Protein AF-A0A7R8WUV4-F1 (afdb_monomer_lite)

pLDDT: mean 96.31, std 1.66, range [90.38, 98.38]

Radius of gyration: 16.43 Å; chains: 1; bounding box: 36×30×41 Å

InterPro domains:
  IPR000198 Rho GTPase-activating protein domain [PF00620] (2-114)
  IPR000198 Rho GTPase-activating protein domain [PS50238] (1-114)
  IPR000198 Rho GTPase-activating protein domain [SM00324] (1-114)
  IPR008936 Rho GTPase activation protein [G3DSA:1.10.555.10] (1-114)
  IPR008936 Rho GTPase activation protein [SSF48350] (1-114)
  IPR051854 Rho-type GTPase-activating protein [PTHR46075] (1-113)

Foldseek 3Di:
DLLVVCVVPVPPPPCQLHDADDPVLLVVLLVQCVVPPPNRDPVVPPDNSSSSVNVVVVQVPPPAHLQGPVLVVQLVVLVPDPDPVSSVVSVVVSLVPDDPVSSVVVVVVVVSVD

Sequence (114 aa):
MCVAEIECRGLHVEGIYRVSPSSDDLEALRIQVDQHGEATSLSSCSDIHVVAGLLKLFLRLLPIPLIPFDQYDRLIAAMKCTSPLQRIGEVRTILARFPPAHFQTTKFLMAHLY

Structure (mmCIF, N/CA/C/O backbone):
data_AF-A0A7R8WUV4-F1
#
_entry.id   AF-A0A7R8WUV4-F1
#
loop_
_atom_site.group_PDB
_atom_site.id
_atom_site.type_symbol
_atom_site.label_atom_id
_atom_site.label_alt_id
_atom_site.label_comp_id
_atom_site.label_asym_id
_atom_site.label_entity_id
_atom_site.label_seq_id
_atom_site.pdbx_PDB_ins_code
_atom_site.Cartn_x
_atom_site.Cartn_y
_atom_site.Cartn_z
_atom_site.occupancy
_atom_site.B_iso_or_equiv
_atom_site.auth_seq_id
_atom_site.auth_comp_id
_atom_site.auth_asym_id
_atom_site.auth_atom_id
_atom_site.pdbx_PDB_model_num
ATOM 1 N N . MET A 1 1 ? -0.394 5.183 -10.760 1.00 91.50 1 MET A N 1
ATOM 2 C CA . MET A 1 1 ? 0.195 4.211 -11.705 1.00 91.50 1 MET A CA 1
ATOM 3 C C . MET A 1 1 ? -0.114 2.770 -11.314 1.00 91.50 1 MET A C 1
ATOM 5 O O . MET A 1 1 ? -0.939 2.179 -11.988 1.00 91.50 1 MET A O 1
ATOM 9 N N . CYS A 1 2 ? 0.448 2.216 -10.227 1.00 97.00 2 CYS A N 1
ATOM 10 C CA . CYS A 1 2 ? 0.276 0.788 -9.901 1.00 97.00 2 CYS A CA 1
ATOM 11 C C . CYS A 1 2 ? -1.186 0.357 -9.731 1.00 97.00 2 CYS A C 1
ATOM 13 O O . CYS A 1 2 ? -1.588 -0.637 -10.315 1.00 97.00 2 CYS A O 1
ATOM 15 N N . VAL A 1 3 ? -1.985 1.118 -8.972 1.00 97.56 3 VAL A N 1
ATOM 16 C CA . VAL A 1 3 ? -3.414 0.813 -8.772 1.00 97.56 3 VAL A CA 1
ATOM 17 C C . VAL A 1 3 ? -4.168 0.761 -10.101 1.00 97.56 3 VAL A C 1
ATOM 19 O O . VAL A 1 3 ? -4.843 -0.223 -10.359 1.00 97.56 3 VAL A O 1
ATOM 22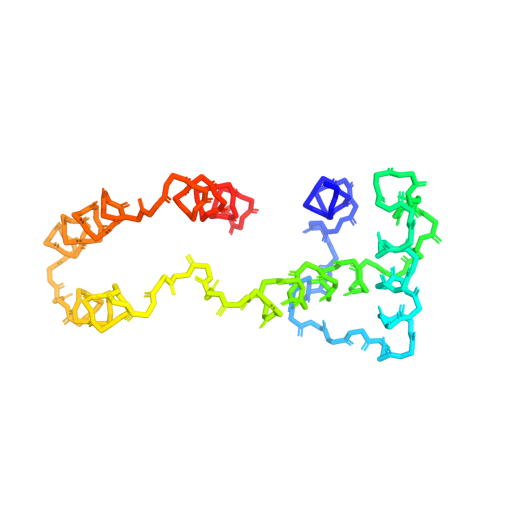 N N . ALA A 1 4 ? -3.979 1.752 -10.976 1.00 96.62 4 ALA A N 1
ATOM 23 C CA . ALA A 1 4 ? -4.634 1.779 -12.285 1.00 96.62 4 ALA A CA 1
ATOM 24 C C . ALA A 1 4 ? -4.253 0.567 -13.157 1.00 96.62 4 ALA A C 1
ATOM 26 O O . ALA A 1 4 ? -5.109 -0.019 -13.811 1.00 96.62 4 ALA A O 1
ATOM 27 N N . GLU A 1 5 ? -2.984 0.152 -13.133 1.00 97.56 5 GLU A N 1
ATOM 28 C CA . GLU A 1 5 ? -2.522 -1.039 -13.857 1.00 97.56 5 GLU A CA 1
ATOM 29 C C . GLU A 1 5 ? -3.145 -2.330 -13.291 1.00 97.56 5 GLU A C 1
ATOM 31 O O . GLU A 1 5 ? -3.577 -3.210 -14.036 1.00 97.56 5 GLU A O 1
ATOM 36 N N . ILE A 1 6 ? -3.243 -2.431 -11.963 1.00 97.94 6 ILE A N 1
ATOM 37 C CA . ILE A 1 6 ? -3.867 -3.571 -11.278 1.00 97.94 6 ILE A CA 1
ATOM 38 C C . ILE A 1 6 ? -5.377 -3.607 -11.532 1.00 97.94 6 ILE A C 1
ATOM 40 O O . ILE A 1 6 ? -5.924 -4.684 -11.745 1.00 97.94 6 ILE A O 1
ATOM 44 N N . GLU A 1 7 ? -6.051 -2.462 -11.578 1.00 97.38 7 GLU A N 1
ATOM 45 C CA . GLU A 1 7 ? -7.467 -2.381 -11.957 1.00 97.38 7 GLU A CA 1
ATOM 46 C C . GLU A 1 7 ? -7.693 -2.787 -13.415 1.00 97.38 7 GLU A C 1
ATOM 48 O O . GLU A 1 7 ? -8.667 -3.470 -13.718 1.00 97.38 7 GLU A O 1
ATOM 53 N N . CYS A 1 8 ? -6.765 -2.430 -14.306 1.00 96.56 8 CYS A N 1
ATOM 54 C CA . CYS A 1 8 ? -6.858 -2.728 -15.732 1.00 96.56 8 CYS A CA 1
ATOM 55 C C . CYS A 1 8 ? -6.775 -4.234 -16.038 1.00 96.56 8 CYS A C 1
ATOM 57 O O . CYS A 1 8 ? -7.538 -4.736 -16.863 1.00 96.56 8 CYS A O 1
ATOM 59 N N . ARG A 1 9 ? -5.862 -4.974 -15.387 1.00 96.56 9 ARG A N 1
ATOM 60 C CA . ARG A 1 9 ? -5.608 -6.394 -15.729 1.00 96.56 9 ARG A CA 1
ATOM 61 C C . ARG A 1 9 ? -5.405 -7.353 -14.556 1.00 96.56 9 ARG A C 1
ATOM 63 O O . ARG A 1 9 ? -5.253 -8.550 -14.773 1.00 96.56 9 ARG A O 1
ATOM 70 N N . GLY A 1 10 ? -5.358 -6.856 -13.324 1.00 95.88 10 GLY A N 1
ATOM 71 C CA . GLY A 1 10 ? -5.017 -7.634 -12.130 1.00 95.88 10 GLY A CA 1
ATOM 72 C C . GLY A 1 10 ? -6.200 -8.139 -11.309 1.00 95.88 10 GLY A C 1
ATOM 73 O O . GLY A 1 10 ? -6.031 -9.101 -10.566 1.00 95.88 10 GLY A O 1
ATOM 74 N N . LEU A 1 11 ? -7.392 -7.544 -11.442 1.00 95.25 11 LEU A N 1
ATOM 75 C CA . LEU A 1 11 ? -8.544 -7.854 -10.573 1.00 95.25 11 LEU A CA 1
ATOM 76 C C . LEU A 1 11 ? -9.067 -9.292 -10.709 1.00 95.25 11 LEU A C 1
ATOM 78 O O . LEU A 1 11 ? -9.663 -9.822 -9.775 1.00 95.25 11 LEU A O 1
ATOM 82 N N . HIS A 1 12 ? -8.838 -9.932 -11.857 1.00 94.62 12 HIS A N 1
ATOM 83 C CA . HIS A 1 12 ? -9.244 -11.319 -12.115 1.00 94.62 12 HIS A CA 1
ATOM 84 C C . HIS A 1 12 ? -8.106 -12.331 -11.927 1.00 94.62 12 HIS A C 1
ATOM 86 O O . HIS A 1 12 ? -8.317 -13.528 -12.115 1.00 94.62 12 HIS A O 1
ATOM 92 N N . VAL A 1 13 ? -6.903 -11.872 -11.569 1.00 96.94 13 VAL A N 1
ATOM 93 C CA . VAL A 1 13 ? -5.749 -12.748 -11.359 1.00 96.94 13 VAL A CA 1
ATOM 94 C C . VAL A 1 13 ? -5.817 -13.359 -9.966 1.00 96.94 13 VAL A C 1
ATOM 96 O O . VAL A 1 13 ? -5.983 -12.666 -8.958 1.00 96.94 13 VAL A O 1
ATOM 99 N N . GLU A 1 14 ? -5.679 -14.682 -9.905 1.00 97.12 14 GLU A N 1
ATOM 100 C CA . GLU A 1 14 ? -5.753 -15.417 -8.650 1.00 97.12 14 GLU A CA 1
ATOM 101 C C . GLU A 1 14 ? -4.687 -14.932 -7.662 1.00 97.12 14 GLU A C 1
ATOM 103 O O . GLU A 1 14 ? -3.497 -14.867 -7.959 1.00 97.12 14 GLU A O 1
ATOM 108 N N . GLY A 1 15 ? -5.114 -14.607 -6.441 1.00 97.06 15 GLY A N 1
ATOM 109 C CA . GLY A 1 15 ? -4.188 -14.236 -5.380 1.00 97.06 15 GLY A CA 1
ATOM 110 C C . GLY A 1 15 ? -3.452 -12.919 -5.632 1.00 97.06 15 GLY A C 1
ATOM 111 O O . GLY A 1 15 ? -2.357 -12.739 -5.092 1.00 97.06 15 GLY A O 1
ATOM 112 N N . ILE A 1 16 ? -4.035 -11.987 -6.398 1.00 97.50 16 ILE A N 1
ATOM 113 C CA . ILE A 1 16 ? -3.565 -10.598 -6.451 1.00 97.50 16 ILE A CA 1
ATOM 114 C C . ILE A 1 16 ? -3.365 -10.062 -5.021 1.00 97.50 16 ILE A C 1
ATOM 116 O O . ILE A 1 16 ? -4.141 -10.352 -4.112 1.00 97.50 16 ILE A O 1
ATOM 120 N N . TYR A 1 17 ? -2.245 -9.376 -4.786 1.00 97.38 17 TYR A N 1
ATOM 121 C CA . TYR A 1 17 ? -1.724 -8.985 -3.465 1.00 97.38 17 TYR A CA 1
ATOM 122 C C . TYR A 1 17 ? -1.251 -10.104 -2.518 1.00 97.38 17 TYR A C 1
ATOM 124 O O . TYR A 1 17 ? -0.384 -9.819 -1.683 1.00 97.38 17 TYR A O 1
ATOM 132 N N . ARG A 1 18 ? -1.714 -11.354 -2.659 1.00 97.81 18 ARG A N 1
ATOM 133 C CA . ARG A 1 18 ? -1.306 -12.501 -1.821 1.00 97.81 18 ARG A CA 1
ATOM 134 C C . ARG A 1 18 ? -0.054 -13.212 -2.337 1.00 97.81 18 ARG A C 1
ATOM 136 O O . ARG A 1 18 ? 0.828 -13.517 -1.541 1.00 97.81 18 ARG A O 1
ATOM 143 N N . VAL A 1 19 ? 0.019 -13.485 -3.637 1.00 97.75 19 VAL A N 1
ATOM 144 C CA . VAL A 1 19 ? 1.169 -14.153 -4.265 1.00 97.75 19 VAL A CA 1
ATOM 145 C C . VAL A 1 19 ? 2.380 -13.213 -4.247 1.00 97.75 19 VAL A C 1
ATOM 147 O O . VAL A 1 19 ? 2.257 -12.007 -4.496 1.00 97.75 19 VAL A O 1
ATOM 150 N N . SER A 1 20 ? 3.542 -13.759 -3.887 1.00 95.25 20 SER A N 1
ATOM 151 C CA . SER A 1 20 ? 4.815 -13.035 -3.899 1.00 95.25 20 SER A CA 1
ATOM 152 C C . SER A 1 20 ? 5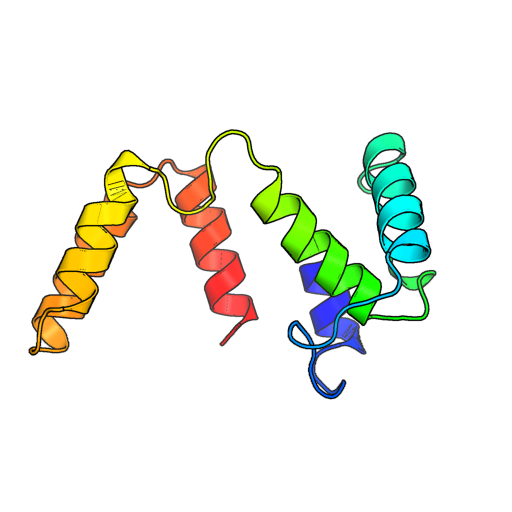.451 -13.139 -5.286 1.00 95.25 20 SER A C 1
ATOM 154 O O . SER A 1 20 ? 5.603 -14.260 -5.771 1.00 95.25 20 SER A O 1
ATOM 156 N N . PRO A 1 21 ? 5.825 -12.012 -5.915 1.00 96.38 21 PRO A N 1
ATOM 157 C CA . PRO A 1 21 ? 6.535 -12.034 -7.188 1.00 96.38 21 PRO A CA 1
ATOM 158 C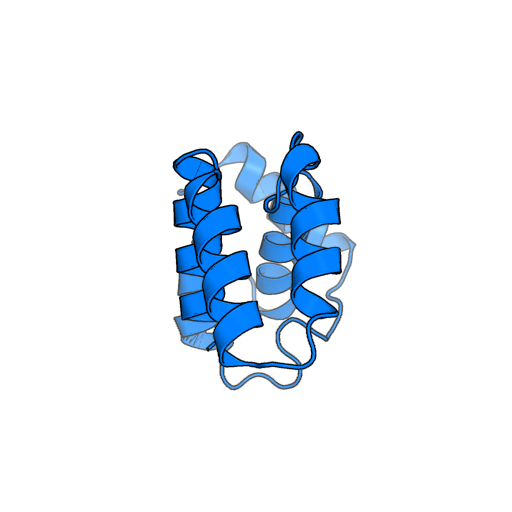 C . PRO A 1 21 ? 7.997 -12.461 -7.016 1.00 96.38 21 PRO A C 1
ATOM 160 O O . PRO A 1 21 ? 8.506 -12.556 -5.895 1.00 96.38 21 PRO A O 1
ATOM 163 N N . SER A 1 22 ? 8.684 -12.642 -8.143 1.00 97.06 22 SER A N 1
ATOM 164 C CA . SER A 1 22 ? 10.146 -12.711 -8.204 1.00 97.06 22 SER A CA 1
ATOM 165 C C . SER A 1 22 ? 10.779 -11.464 -7.571 1.00 97.06 22 SER A C 1
ATOM 167 O O . SER A 1 22 ? 10.420 -10.333 -7.910 1.00 97.06 22 SER A O 1
ATOM 169 N N . SER A 1 23 ? 11.719 -11.666 -6.643 1.00 96.62 23 SER A N 1
ATOM 170 C CA . SER A 1 23 ? 12.446 -10.568 -5.989 1.00 96.62 23 SER A CA 1
ATOM 171 C C . SER A 1 23 ? 13.287 -9.765 -6.983 1.00 96.62 23 SER A C 1
ATOM 173 O O . SER A 1 23 ? 13.367 -8.546 -6.851 1.00 96.62 23 SER A O 1
ATOM 175 N N . ASP A 1 24 ? 13.867 -10.437 -7.981 1.00 97.62 24 ASP A N 1
ATOM 176 C CA . ASP A 1 24 ? 14.721 -9.805 -8.989 1.00 97.62 24 ASP A CA 1
ATOM 177 C C . ASP A 1 24 ? 13.894 -8.906 -9.917 1.00 97.62 24 ASP A C 1
ATOM 179 O O . ASP A 1 24 ? 14.261 -7.755 -10.153 1.00 97.62 24 ASP A O 1
ATOM 183 N N . ASP A 1 25 ? 12.725 -9.383 -10.364 1.00 97.56 25 ASP A N 1
ATOM 184 C CA . ASP A 1 25 ? 11.819 -8.598 -11.216 1.00 97.56 25 ASP A CA 1
ATOM 185 C C . ASP A 1 25 ? 11.221 -7.408 -10.456 1.00 97.56 25 ASP A C 1
ATOM 187 O O . ASP A 1 25 ? 11.057 -6.318 -11.010 1.00 97.56 25 ASP A O 1
ATOM 191 N N . LEU A 1 26 ? 10.918 -7.597 -9.167 1.00 98.12 26 LEU A N 1
ATOM 192 C CA . LEU A 1 26 ? 10.430 -6.531 -8.298 1.00 98.12 26 LEU A CA 1
ATOM 193 C C . LEU A 1 26 ? 11.471 -5.427 -8.111 1.00 98.12 26 LEU A C 1
ATOM 195 O O . LEU A 1 26 ? 11.122 -4.249 -8.211 1.00 98.12 26 LEU A O 1
ATOM 199 N N . GLU A 1 27 ? 12.728 -5.785 -7.852 1.00 97.62 27 GLU A N 1
ATOM 200 C CA . GLU A 1 27 ? 13.796 -4.798 -7.695 1.00 97.62 27 GLU A CA 1
ATOM 201 C C . GLU A 1 27 ? 14.123 -4.113 -9.028 1.00 97.62 27 GLU A C 1
ATOM 203 O O . GLU A 1 27 ? 14.280 -2.893 -9.060 1.00 97.62 27 GLU A O 1
ATOM 208 N N . ALA A 1 28 ? 14.129 -4.847 -10.145 1.00 97.06 28 ALA A N 1
ATOM 209 C CA . ALA A 1 28 ? 14.320 -4.262 -11.470 1.00 97.06 28 ALA A CA 1
ATOM 210 C C . ALA A 1 28 ? 13.236 -3.220 -11.797 1.00 97.06 28 ALA A C 1
ATOM 212 O O . ALA A 1 28 ? 13.557 -2.101 -12.207 1.00 97.06 28 ALA A O 1
ATOM 213 N N . LEU A 1 29 ? 11.958 -3.546 -11.562 1.00 97.75 29 LEU A N 1
ATOM 214 C CA . LEU A 1 29 ? 10.855 -2.612 -11.796 1.00 97.75 29 LEU A CA 1
ATOM 215 C C . LEU A 1 29 ? 10.906 -1.414 -10.839 1.00 97.75 29 LEU A C 1
ATOM 217 O O . LEU A 1 29 ? 10.630 -0.286 -11.244 1.00 97.75 29 LEU A O 1
ATOM 221 N N . ARG A 1 30 ? 11.283 -1.635 -9.576 1.00 97.38 30 ARG A N 1
ATOM 222 C CA . ARG A 1 30 ? 11.470 -0.557 -8.602 1.00 97.38 30 ARG A CA 1
ATOM 223 C C . ARG A 1 30 ? 12.539 0.429 -9.066 1.00 97.38 30 ARG A C 1
ATOM 225 O O . ARG A 1 30 ? 12.266 1.623 -9.074 1.00 97.38 30 ARG A O 1
ATOM 232 N N . ILE A 1 31 ? 13.706 -0.054 -9.495 1.00 97.12 31 ILE A N 1
ATOM 233 C CA . ILE A 1 31 ? 14.787 0.800 -10.009 1.00 97.12 31 ILE A CA 1
ATOM 234 C C . ILE A 1 31 ? 14.297 1.633 -11.200 1.00 97.12 31 ILE A C 1
ATOM 236 O O . ILE A 1 31 ? 14.580 2.827 -11.265 1.00 97.12 31 ILE A O 1
ATOM 240 N N . GLN A 1 32 ? 13.526 1.037 -12.117 1.00 96.69 32 GLN A N 1
ATOM 241 C CA . GLN A 1 32 ? 12.943 1.773 -13.242 1.00 96.69 32 GLN A CA 1
ATOM 242 C C . GLN A 1 32 ? 11.997 2.886 -12.777 1.00 96.69 32 GLN A C 1
ATOM 244 O O . GLN A 1 32 ? 12.104 4.012 -13.259 1.00 96.69 32 GLN A O 1
ATOM 249 N N . VAL A 1 33 ? 11.115 2.599 -11.813 1.00 96.88 33 VAL A N 1
ATOM 250 C CA . VAL A 1 33 ? 10.192 3.600 -11.256 1.00 96.88 33 VAL A CA 1
ATOM 251 C C . VAL A 1 33 ? 10.932 4.698 -10.494 1.00 96.88 33 VAL A C 1
ATOM 253 O O . VAL A 1 33 ? 10.589 5.866 -10.654 1.00 96.88 33 VAL A O 1
ATOM 256 N N . ASP A 1 34 ? 11.973 4.3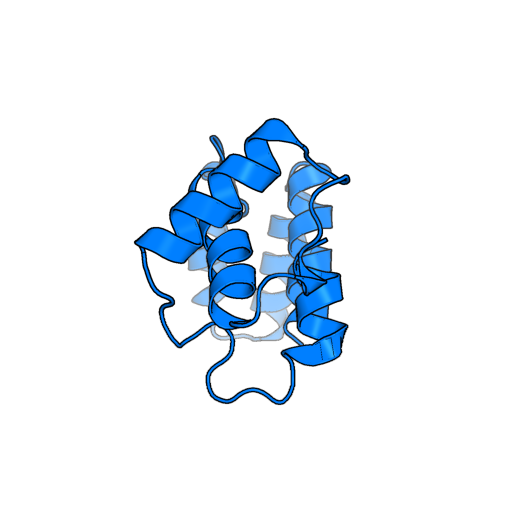64 -9.734 1.00 95.75 34 ASP A N 1
ATOM 257 C CA . ASP A 1 34 ? 12.785 5.345 -9.007 1.00 95.75 34 ASP A CA 1
ATOM 258 C C . ASP A 1 34 ? 13.559 6.273 -9.971 1.00 95.75 34 ASP A C 1
ATOM 260 O O . ASP A 1 34 ? 13.759 7.450 -9.670 1.00 95.75 34 ASP A O 1
ATOM 264 N N . GLN A 1 35 ? 13.968 5.776 -11.146 1.00 96.38 35 GLN A N 1
ATOM 265 C CA . GLN A 1 35 ? 14.704 6.552 -12.157 1.00 96.38 35 GLN A CA 1
ATOM 266 C C . GLN A 1 35 ? 13.803 7.370 -13.089 1.00 96.38 35 GLN A C 1
ATOM 268 O O . GLN A 1 35 ? 14.162 8.485 -13.472 1.00 96.38 35 GLN A O 1
ATOM 273 N N . HIS A 1 36 ? 12.663 6.814 -13.499 1.00 95.25 36 HIS A N 1
ATOM 274 C CA . HIS A 1 36 ? 11.837 7.370 -14.574 1.00 95.25 36 HIS A CA 1
ATOM 275 C C . HIS A 1 36 ? 10.451 7.832 -14.113 1.00 95.25 36 HIS A C 1
ATOM 277 O O . HIS A 1 36 ? 9.748 8.500 -14.875 1.00 95.25 36 HIS A O 1
ATOM 283 N N . GLY A 1 37 ? 10.042 7.510 -12.883 1.00 92.94 37 GLY A N 1
ATOM 284 C CA . GLY A 1 37 ? 8.756 7.909 -12.318 1.00 92.94 37 GLY A CA 1
ATOM 285 C C . GLY A 1 37 ? 7.590 7.545 -13.236 1.00 92.94 37 GLY A C 1
ATOM 286 O O . GLY A 1 37 ? 7.470 6.401 -13.685 1.00 92.94 37 GLY A O 1
ATOM 287 N N . GLU A 1 38 ? 6.766 8.545 -13.559 1.00 90.38 38 GLU A N 1
ATOM 288 C CA . GLU A 1 38 ? 5.578 8.411 -14.414 1.00 90.38 38 GLU A CA 1
ATOM 289 C C . GLU A 1 38 ? 5.862 7.965 -15.852 1.00 90.38 38 GLU A C 1
ATOM 291 O O . GLU A 1 38 ? 4.968 7.429 -16.503 1.00 90.38 38 GLU A O 1
ATOM 296 N N . ALA A 1 39 ? 7.099 8.108 -16.336 1.00 92.19 39 ALA A N 1
ATOM 297 C CA . ALA A 1 39 ? 7.487 7.626 -17.660 1.00 92.19 39 ALA A CA 1
ATOM 298 C C . ALA A 1 39 ? 7.691 6.097 -17.710 1.00 92.19 39 ALA A C 1
ATOM 300 O O . ALA A 1 39 ? 7.870 5.532 -18.790 1.00 92.19 39 ALA A O 1
ATOM 301 N N . THR A 1 40 ? 7.663 5.411 -16.562 1.00 93.75 40 THR A N 1
ATOM 302 C CA . THR A 1 40 ? 7.820 3.953 -16.499 1.00 93.75 40 THR A CA 1
ATOM 303 C C . THR A 1 40 ? 6.572 3.242 -17.015 1.00 93.75 40 THR A C 1
ATOM 305 O O . THR A 1 40 ? 5.479 3.384 -16.464 1.00 93.75 40 THR A O 1
ATOM 308 N N . SER A 1 41 ? 6.742 2.409 -18.040 1.00 92.88 41 SER A N 1
ATOM 309 C CA . SER A 1 41 ? 5.657 1.614 -18.617 1.00 92.88 41 SER A CA 1
ATOM 310 C C . SER A 1 41 ? 5.387 0.349 -17.794 1.00 92.88 41 SER A C 1
ATOM 312 O O . SER A 1 41 ? 6.002 -0.694 -18.016 1.00 92.88 41 SER A O 1
ATOM 314 N N . LEU A 1 42 ? 4.443 0.421 -16.847 1.00 94.50 42 LEU A N 1
ATOM 315 C CA . LEU A 1 42 ? 4.038 -0.739 -16.033 1.00 94.50 42 LEU A CA 1
ATOM 316 C C . LEU A 1 42 ? 3.321 -1.832 -16.843 1.00 94.50 42 LEU A C 1
ATOM 318 O O . LEU A 1 42 ? 3.332 -2.996 -16.444 1.00 94.50 42 LEU A O 1
ATOM 322 N N . SER A 1 43 ? 2.746 -1.479 -17.992 1.00 92.75 43 SER A N 1
ATOM 323 C CA . SER A 1 43 ? 2.118 -2.426 -18.919 1.00 92.75 43 SER A CA 1
ATOM 324 C C . SER A 1 43 ? 3.130 -3.349 -19.603 1.00 92.75 43 SER A C 1
ATOM 326 O O . SER A 1 43 ? 2.771 -4.441 -20.037 1.00 92.75 43 SER A O 1
ATOM 328 N N . SER A 1 44 ? 4.407 -2.952 -19.653 1.00 92.31 44 SER A N 1
ATOM 329 C CA . SER A 1 44 ? 5.498 -3.790 -20.164 1.00 92.31 44 SER A CA 1
ATOM 330 C C . SER A 1 44 ? 5.895 -4.904 -19.186 1.00 92.31 44 SER A C 1
ATOM 332 O O . SER A 1 44 ? 6.573 -5.851 -19.580 1.00 92.31 44 SER A O 1
ATOM 334 N N . CYS A 1 45 ? 5.490 -4.812 -17.914 1.00 94.56 45 CYS A N 1
ATOM 335 C CA . CYS A 1 45 ? 5.727 -5.849 -16.914 1.00 94.56 45 CYS A CA 1
ATOM 336 C C . CYS A 1 45 ? 4.675 -6.958 -17.062 1.00 94.56 45 CYS A C 1
ATOM 338 O O . CYS A 1 45 ? 3.508 -6.757 -16.730 1.00 94.56 45 CYS A O 1
ATOM 340 N N . SER A 1 46 ? 5.062 -8.136 -17.554 1.00 93.62 46 SER A N 1
ATOM 341 C CA . SER A 1 46 ? 4.116 -9.232 -17.813 1.00 93.62 46 SER A CA 1
ATOM 342 C C . SER A 1 46 ? 3.433 -9.741 -16.539 1.00 93.62 46 SER A C 1
ATOM 344 O O . SER A 1 46 ? 2.211 -9.901 -16.517 1.00 93.62 46 SER A O 1
ATOM 346 N N . ASP A 1 47 ? 4.187 -9.934 -15.457 1.00 97.00 47 ASP A N 1
ATOM 347 C CA . ASP A 1 47 ? 3.656 -10.431 -14.188 1.00 97.00 47 ASP A CA 1
ATOM 348 C C . ASP A 1 47 ? 3.013 -9.304 -13.360 1.00 97.00 47 ASP A C 1
ATOM 350 O O . ASP A 1 47 ? 3.680 -8.424 -12.814 1.00 97.00 47 ASP A O 1
ATOM 354 N N . ILE A 1 48 ? 1.684 -9.341 -13.217 1.00 97.88 48 ILE A N 1
ATOM 355 C CA . ILE A 1 48 ? 0.955 -8.347 -12.418 1.00 97.88 48 ILE A CA 1
ATOM 356 C C . ILE A 1 48 ? 1.269 -8.445 -10.918 1.00 97.88 48 ILE A C 1
ATOM 358 O O . ILE A 1 48 ? 1.135 -7.454 -10.191 1.00 97.88 48 ILE A O 1
ATOM 362 N N . HIS A 1 49 ? 1.724 -9.604 -10.428 1.00 98.38 49 HIS A N 1
ATOM 363 C CA . HIS A 1 49 ? 2.140 -9.751 -9.038 1.00 98.38 49 HIS A CA 1
ATOM 364 C C . HIS A 1 49 ? 3.368 -8.894 -8.730 1.00 98.38 49 HIS A C 1
ATOM 366 O O . HIS A 1 49 ? 3.503 -8.442 -7.591 1.00 98.38 49 HIS A O 1
ATOM 372 N N . VAL A 1 50 ? 4.211 -8.598 -9.727 1.00 98.38 50 VAL A N 1
ATOM 373 C CA . VAL A 1 50 ? 5.342 -7.669 -9.593 1.00 98.38 50 VAL A CA 1
ATOM 374 C C . VAL A 1 50 ? 4.830 -6.246 -9.364 1.00 98.38 50 VAL A C 1
ATOM 376 O O . VAL A 1 50 ? 5.267 -5.590 -8.422 1.00 98.38 50 VAL A O 1
ATOM 379 N N . VAL A 1 51 ? 3.832 -5.787 -10.128 1.00 98.25 51 VAL A N 1
ATOM 380 C CA . VAL A 1 51 ? 3.223 -4.450 -9.952 1.00 98.25 51 VAL A CA 1
ATOM 381 C C . VAL A 1 51 ? 2.512 -4.327 -8.597 1.00 98.25 51 VAL A C 1
ATOM 383 O O . VAL A 1 51 ? 2.669 -3.328 -7.888 1.00 98.25 51 VAL A O 1
ATOM 386 N N . ALA A 1 52 ? 1.776 -5.362 -8.181 1.00 98.31 52 ALA A N 1
ATOM 387 C CA . ALA A 1 52 ? 1.182 -5.429 -6.844 1.00 98.31 52 ALA A CA 1
ATOM 388 C C . ALA A 1 52 ? 2.254 -5.472 -5.741 1.00 98.31 52 ALA A C 1
ATOM 390 O O . ALA A 1 52 ? 2.106 -4.851 -4.685 1.00 98.31 52 ALA A O 1
ATOM 391 N N . GLY A 1 53 ? 3.355 -6.185 -5.985 1.00 98.25 53 GLY A N 1
ATOM 392 C CA . GLY A 1 53 ? 4.547 -6.211 -5.145 1.00 98.25 53 GLY A CA 1
ATOM 393 C C . GLY A 1 53 ? 5.164 -4.829 -4.983 1.00 98.25 53 GLY A C 1
ATOM 394 O O . GLY A 1 53 ? 5.464 -4.434 -3.857 1.00 98.25 53 GLY A O 1
ATOM 395 N N . LEU A 1 54 ? 5.268 -4.072 -6.074 1.00 98.25 54 LEU A N 1
ATOM 396 C CA . LEU A 1 54 ? 5.819 -2.725 -6.091 1.00 98.25 54 LEU A CA 1
ATOM 397 C C . LEU A 1 54 ? 4.968 -1.767 -5.258 1.00 98.25 54 LEU A C 1
ATOM 399 O O . LEU A 1 54 ? 5.511 -1.037 -4.432 1.00 98.25 54 LEU A O 1
ATOM 403 N N . LEU A 1 55 ? 3.638 -1.818 -5.392 1.00 98.00 55 LEU A N 1
ATOM 404 C CA . LEU A 1 55 ? 2.737 -1.023 -4.550 1.00 98.00 55 LEU A CA 1
ATOM 405 C C . LEU A 1 55 ? 2.915 -1.358 -3.059 1.00 98.00 55 LEU A C 1
ATOM 407 O O . LEU A 1 55 ? 3.036 -0.458 -2.227 1.00 98.00 55 LEU A O 1
ATOM 411 N N . LYS A 1 56 ? 2.986 -2.652 -2.713 1.00 98.00 56 LYS A N 1
ATOM 412 C CA . LYS A 1 56 ? 3.245 -3.100 -1.333 1.00 98.00 56 LYS A CA 1
ATOM 413 C C . LYS A 1 56 ? 4.612 -2.637 -0.826 1.00 98.00 56 LYS A C 1
ATOM 415 O O . LYS A 1 56 ? 4.752 -2.317 0.352 1.00 98.00 56 LYS A O 1
ATOM 420 N N . LEU A 1 57 ? 5.633 -2.658 -1.681 1.00 97.69 57 LEU A N 1
ATOM 421 C CA . LEU A 1 57 ? 6.984 -2.232 -1.335 1.00 97.69 57 LEU A CA 1
ATOM 422 C C . LEU A 1 57 ? 7.034 -0.723 -1.094 1.00 97.69 57 LEU A C 1
ATOM 424 O O . LEU A 1 57 ? 7.539 -0.309 -0.057 1.00 97.69 57 LEU A O 1
ATOM 428 N N . PHE A 1 58 ? 6.421 0.076 -1.970 1.00 97.00 58 PHE A N 1
ATOM 429 C CA . PHE A 1 58 ? 6.306 1.524 -1.806 1.00 97.00 58 PHE A CA 1
ATOM 430 C C . PHE A 1 58 ? 5.729 1.897 -0.435 1.00 97.00 58 PHE A C 1
ATOM 432 O O . PHE A 1 58 ? 6.354 2.643 0.313 1.00 97.00 58 PHE A O 1
ATOM 439 N N . LEU A 1 59 ? 4.589 1.307 -0.056 1.00 97.88 59 LEU A N 1
ATOM 440 C CA . LEU A 1 59 ? 3.950 1.576 1.239 1.00 97.88 59 LEU A CA 1
ATOM 441 C C . LEU A 1 59 ? 4.828 1.183 2.436 1.00 97.88 59 LEU A C 1
ATOM 443 O O . LEU A 1 59 ? 4.760 1.819 3.486 1.00 97.88 59 LEU A O 1
ATOM 447 N N . ARG A 1 60 ? 5.646 0.136 2.284 1.00 97.31 60 ARG A N 1
ATOM 448 C CA . ARG A 1 60 ? 6.558 -0.368 3.320 1.00 97.31 60 ARG A CA 1
ATOM 449 C C . ARG A 1 60 ? 7.797 0.506 3.496 1.00 97.31 60 ARG A C 1
ATOM 451 O O . ARG A 1 60 ? 8.341 0.549 4.592 1.00 97.31 60 ARG A O 1
ATOM 458 N N . LEU A 1 61 ? 8.250 1.155 2.425 1.00 96.62 61 LEU A N 1
ATOM 459 C CA . LEU A 1 61 ? 9.451 1.991 2.413 1.00 96.62 61 LEU A CA 1
ATOM 460 C C . LEU A 1 61 ? 9.187 3.442 2.835 1.00 96.62 61 LEU A C 1
ATOM 462 O O . LEU A 1 61 ? 10.136 4.215 2.951 1.00 96.62 61 LEU A O 1
ATOM 466 N N . LEU A 1 62 ? 7.928 3.830 3.068 1.00 97.00 62 LEU A N 1
ATOM 467 C CA . LEU A 1 62 ? 7.608 5.174 3.539 1.00 97.00 62 LEU A CA 1
ATOM 468 C C . LEU A 1 62 ? 8.339 5.474 4.865 1.00 97.00 62 LEU A C 1
ATOM 470 O O . LEU A 1 62 ? 8.238 4.673 5.797 1.00 97.00 62 LEU A O 1
ATOM 474 N 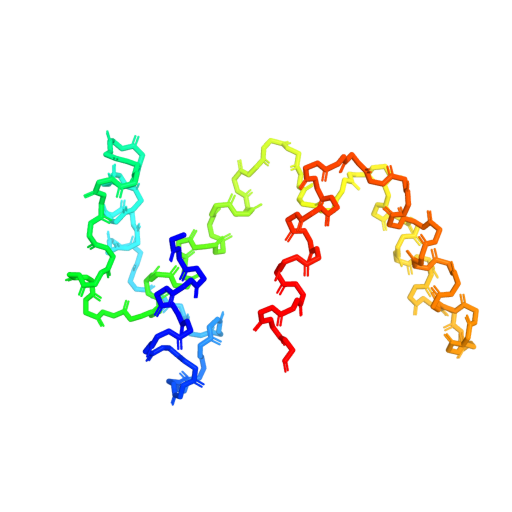N . PRO A 1 63 ? 9.001 6.643 5.005 1.00 96.44 63 PRO A N 1
ATOM 475 C CA . PRO A 1 63 ? 9.646 7.033 6.263 1.00 96.44 63 PRO A CA 1
ATOM 476 C C . PRO A 1 63 ? 8.667 7.083 7.443 1.00 96.44 63 PRO A C 1
ATOM 478 O O . PRO A 1 63 ? 9.025 6.778 8.578 1.00 96.44 63 PRO A O 1
ATOM 481 N N . ILE A 1 64 ? 7.420 7.465 7.155 1.00 95.94 64 ILE A N 1
ATOM 482 C CA . ILE A 1 64 ? 6.287 7.396 8.073 1.00 95.94 64 ILE A CA 1
ATOM 483 C C . ILE A 1 64 ? 5.260 6.457 7.430 1.00 95.94 64 ILE A C 1
ATOM 485 O O . ILE A 1 64 ? 4.833 6.729 6.306 1.00 95.94 64 ILE A O 1
ATOM 489 N N . PRO A 1 65 ? 4.835 5.376 8.105 1.00 97.25 65 PRO A N 1
ATOM 490 C CA . PRO A 1 65 ? 3.888 4.423 7.543 1.00 97.25 65 PRO A CA 1
ATOM 491 C C . PRO A 1 65 ? 2.560 5.091 7.185 1.00 97.25 65 PRO A C 1
ATOM 493 O O . PRO A 1 65 ? 2.163 6.098 7.776 1.00 97.25 65 PRO A O 1
ATOM 496 N N . LEU A 1 66 ? 1.837 4.490 6.234 1.00 96.81 66 LEU A N 1
ATOM 497 C CA . LEU A 1 66 ? 0.554 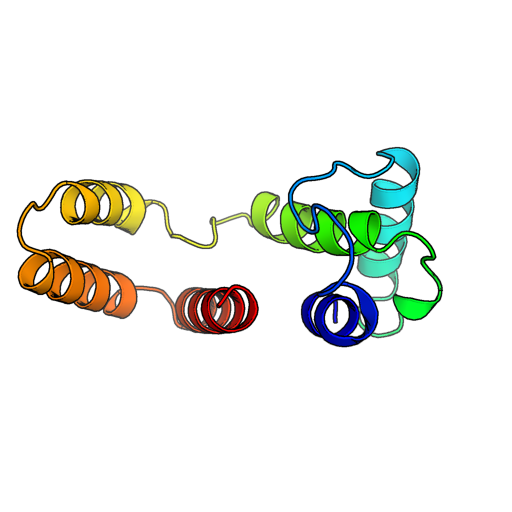5.015 5.757 1.00 96.81 66 LEU A CA 1
ATOM 498 C C . LEU A 1 66 ? -0.427 5.284 6.910 1.00 96.81 66 LEU A C 1
ATOM 500 O O . LEU A 1 66 ? -1.066 6.333 6.925 1.00 96.81 66 LEU A O 1
ATOM 504 N N . ILE A 1 67 ? -0.487 4.375 7.887 1.00 96.50 67 ILE A N 1
ATOM 505 C CA . ILE A 1 67 ? -1.111 4.611 9.192 1.00 96.50 67 ILE A CA 1
ATOM 506 C C . ILE A 1 67 ? -0.028 5.183 10.115 1.00 96.50 67 ILE A C 1
ATOM 508 O O . ILE A 1 67 ? 0.870 4.427 10.488 1.00 96.50 67 ILE A O 1
ATOM 512 N N . PRO A 1 68 ? -0.087 6.476 10.488 1.00 95.25 68 PRO A N 1
ATOM 513 C CA . PRO A 1 68 ? 0.944 7.106 11.309 1.00 95.25 68 PRO A CA 1
ATOM 514 C C . PRO A 1 68 ? 1.118 6.426 12.675 1.00 95.25 68 PRO A C 1
ATOM 516 O O . PRO A 1 68 ? 0.144 5.959 13.275 1.00 95.25 68 PRO A O 1
ATOM 519 N N . PHE A 1 69 ? 2.351 6.408 13.192 1.00 94.00 69 PHE A N 1
ATOM 520 C CA . PHE A 1 69 ? 2.692 5.745 14.459 1.00 94.00 69 PHE A CA 1
ATOM 521 C C . PHE A 1 69 ? 1.843 6.229 15.645 1.00 94.00 69 PHE A C 1
ATOM 523 O O . PHE A 1 69 ? 1.390 5.425 16.452 1.00 94.00 69 PHE A O 1
ATOM 530 N N . ASP A 1 70 ? 1.565 7.530 15.719 1.00 93.19 70 ASP A N 1
ATOM 531 C CA . ASP A 1 70 ? 0.775 8.165 16.781 1.00 93.19 70 ASP A CA 1
ATOM 532 C C . ASP A 1 70 ? -0.731 7.834 16.720 1.00 93.19 70 ASP A C 1
ATOM 534 O O . ASP A 1 70 ? -1.470 8.087 17.676 1.00 93.19 70 ASP A O 1
ATOM 538 N N . GLN A 1 71 ? -1.198 7.254 15.611 1.00 95.88 71 GLN A N 1
ATOM 539 C CA . GLN A 1 71 ? -2.577 6.793 15.441 1.00 95.88 71 GLN A CA 1
ATOM 540 C C . GLN A 1 71 ? -2.716 5.266 15.488 1.00 95.88 71 GLN A C 1
ATOM 542 O O . GLN A 1 71 ? -3.830 4.771 15.673 1.00 95.88 71 GLN A O 1
ATOM 547 N N . TYR A 1 72 ? -1.618 4.515 15.363 1.00 94.56 72 TYR A N 1
ATOM 548 C CA . TYR A 1 72 ? -1.634 3.052 15.303 1.00 94.56 72 TYR A CA 1
ATOM 549 C C . TYR A 1 72 ? -2.289 2.416 16.539 1.00 94.56 72 TYR A C 1
ATOM 551 O O . TYR A 1 72 ? -3.266 1.679 16.406 1.00 94.56 72 TYR A O 1
ATOM 559 N N . ASP A 1 73 ? -1.834 2.759 17.748 1.00 95.62 73 ASP A N 1
ATOM 560 C CA . ASP A 1 73 ? -2.367 2.170 18.987 1.00 95.62 73 ASP A CA 1
ATOM 561 C C . ASP A 1 73 ? -3.850 2.493 19.199 1.00 95.62 73 ASP A C 1
ATOM 563 O O . ASP A 1 73 ? -4.625 1.657 19.673 1.00 95.62 73 ASP A O 1
ATOM 567 N N . ARG A 1 74 ? -4.273 3.693 18.784 1.00 95.69 74 ARG A N 1
ATOM 568 C CA . ARG A 1 74 ? -5.682 4.102 18.818 1.00 95.69 74 ARG A CA 1
ATOM 569 C C . ARG A 1 74 ? -6.522 3.269 17.863 1.00 95.69 74 ARG A C 1
ATOM 571 O O . ARG A 1 74 ? -7.618 2.855 18.230 1.00 95.69 74 ARG A O 1
ATOM 578 N N . LEU A 1 75 ? -6.005 2.991 16.667 1.00 96.25 75 LEU A N 1
ATOM 579 C CA . LEU A 1 75 ? -6.685 2.141 15.697 1.00 96.25 75 LEU A CA 1
ATOM 580 C C . LEU A 1 75 ? -6.832 0.713 16.229 1.00 96.25 75 LEU A C 1
ATOM 582 O O . LEU A 1 75 ? -7.931 0.167 16.196 1.00 96.25 75 LEU A O 1
ATOM 586 N N . ILE A 1 76 ? -5.774 0.135 16.804 1.00 96.31 76 ILE A N 1
ATOM 587 C CA . ILE A 1 76 ? -5.837 -1.194 17.431 1.00 96.31 76 ILE A CA 1
ATOM 588 C C . ILE A 1 76 ? -6.854 -1.224 18.581 1.00 96.31 76 ILE A C 1
ATOM 590 O O . ILE A 1 76 ? -7.614 -2.187 18.698 1.00 96.31 76 ILE A O 1
ATOM 594 N N . ALA A 1 77 ? -6.906 -0.181 19.412 1.00 95.62 77 ALA A N 1
ATOM 595 C CA . ALA A 1 77 ? -7.900 -0.068 20.478 1.00 95.62 77 ALA A CA 1
ATOM 596 C C . ALA A 1 77 ? -9.334 0.001 19.925 1.00 95.62 77 ALA A C 1
ATOM 598 O O . ALA A 1 77 ? -10.196 -0.746 20.387 1.00 95.62 77 ALA A O 1
ATOM 599 N N . ALA A 1 78 ? -9.576 0.812 18.890 1.00 96.38 78 ALA A N 1
ATOM 600 C CA . ALA A 1 78 ? -10.876 0.905 18.227 1.00 96.38 78 ALA A CA 1
ATOM 601 C C . ALA A 1 78 ? -11.325 -0.448 17.647 1.00 96.38 78 ALA A C 1
ATOM 603 O O . ALA A 1 78 ? -12.486 -0.835 17.786 1.00 96.38 78 ALA A O 1
ATOM 604 N N . MET A 1 79 ? -10.404 -1.221 17.059 1.00 94.88 79 MET A N 1
ATOM 605 C CA . MET A 1 79 ? -10.715 -2.545 16.506 1.00 94.88 79 MET A CA 1
ATOM 606 C C . MET A 1 79 ? -11.137 -3.570 17.569 1.00 94.88 79 MET A C 1
ATOM 608 O O . MET A 1 79 ? -11.858 -4.513 17.243 1.00 94.88 79 MET A O 1
ATOM 612 N N . LYS A 1 80 ? -10.760 -3.368 18.838 1.00 95.00 80 LYS A N 1
ATOM 613 C CA . LYS A 1 80 ? -11.188 -4.207 19.970 1.00 95.00 80 LYS A CA 1
ATOM 614 C C . LYS A 1 80 ? -12.590 -3.861 20.487 1.00 95.00 80 LYS A C 1
ATOM 616 O O . LYS A 1 80 ? -13.137 -4.625 21.278 1.00 95.00 80 LYS A O 1
ATOM 621 N N . CYS A 1 81 ? -13.197 -2.750 20.058 1.00 94.25 81 CYS A N 1
ATOM 622 C CA . CYS A 1 81 ? -14.565 -2.405 20.446 1.00 94.25 81 CYS A CA 1
ATOM 623 C C . CYS A 1 81 ? -15.563 -3.435 19.899 1.00 94.25 81 CYS A C 1
ATOM 625 O O . CYS A 1 81 ? -15.609 -3.677 18.691 1.00 94.25 81 CYS A O 1
ATOM 627 N N . THR A 1 82 ? -16.407 -4.001 20.767 1.00 93.81 82 THR A N 1
ATOM 628 C CA . THR A 1 82 ? -17.424 -4.997 20.380 1.00 93.81 82 THR A CA 1
ATOM 629 C C . THR A 1 82 ? -18.577 -4.378 19.590 1.00 93.81 82 THR A C 1
ATOM 631 O O . THR A 1 82 ? -19.110 -5.015 18.688 1.00 93.81 82 THR A O 1
ATOM 634 N N . SER A 1 83 ? -18.944 -3.129 19.896 1.00 96.94 83 SER A N 1
ATOM 635 C CA . SER A 1 83 ? -20.014 -2.407 19.200 1.00 96.94 83 SER A CA 1
ATOM 636 C C . SER A 1 83 ? -19.545 -1.920 17.819 1.00 96.94 83 SER A C 1
ATOM 638 O O . SER A 1 83 ? -18.629 -1.092 17.756 1.00 96.94 83 SER A O 1
ATOM 640 N N . PRO A 1 84 ? -20.175 -2.359 16.708 1.00 95.25 84 PRO A N 1
ATOM 641 C CA . PRO A 1 84 ? -19.796 -1.919 15.364 1.00 95.25 84 PRO A CA 1
ATOM 642 C C . PRO A 1 84 ? -19.967 -0.411 15.153 1.00 95.25 84 PRO A C 1
ATOM 644 O O . PRO A 1 84 ? -19.104 0.228 14.557 1.00 95.25 84 PRO A O 1
ATOM 647 N N . LEU A 1 85 ? -21.047 0.177 15.680 1.00 95.75 85 LEU A N 1
ATOM 648 C CA . LEU A 1 85 ? -21.308 1.615 15.555 1.00 95.75 85 LEU A CA 1
ATOM 649 C C . LEU A 1 85 ? -20.250 2.443 16.287 1.00 95.75 85 LEU A C 1
ATOM 651 O O . LEU A 1 85 ? -19.750 3.426 15.741 1.00 95.75 85 LEU A O 1
ATOM 655 N N . GLN A 1 86 ? -19.865 2.010 17.491 1.00 95.88 86 GLN A N 1
ATOM 656 C CA . GLN A 1 86 ? -18.795 2.657 18.246 1.00 95.88 86 GLN A CA 1
ATOM 657 C C . GLN A 1 86 ? -17.458 2.528 17.512 1.00 95.88 86 GLN A C 1
ATOM 659 O O . GLN A 1 86 ? -16.773 3.528 17.321 1.00 95.88 86 GLN A O 1
ATOM 664 N N . ARG A 1 87 ? -17.124 1.329 17.013 1.00 97.31 87 ARG A N 1
ATOM 665 C CA . ARG A 1 87 ? -15.907 1.088 16.224 1.00 97.31 87 ARG A CA 1
ATOM 666 C C . ARG A 1 87 ? -15.821 2.022 15.016 1.00 97.31 87 ARG A C 1
ATOM 668 O O . ARG A 1 87 ? -14.778 2.624 14.791 1.00 97.31 87 ARG A O 1
ATOM 675 N N . ILE A 1 88 ? -16.911 2.179 14.262 1.00 96.44 88 ILE A N 1
ATOM 676 C CA . ILE A 1 88 ? -16.960 3.096 13.113 1.00 96.44 88 ILE A CA 1
ATOM 677 C C . ILE A 1 88 ? -16.731 4.548 13.560 1.00 96.44 88 ILE A C 1
ATOM 679 O O . ILE A 1 88 ? -15.969 5.266 12.915 1.00 96.44 88 ILE A O 1
ATOM 683 N N . GLY A 1 89 ? -17.359 4.985 14.656 1.00 97.38 89 GLY A N 1
ATOM 684 C CA . GLY A 1 89 ? -17.169 6.331 15.208 1.00 97.38 89 GLY A CA 1
ATOM 685 C C . GLY A 1 89 ? -15.718 6.616 15.615 1.00 97.38 89 GLY A C 1
ATOM 686 O O . GLY A 1 89 ? -15.161 7.655 15.247 1.00 97.38 89 GLY A O 1
ATOM 687 N N . GLU A 1 90 ? -15.081 5.665 16.298 1.00 97.00 90 GLU A N 1
ATOM 688 C CA . GLU A 1 90 ? -13.672 5.754 16.697 1.00 97.00 90 GLU A CA 1
ATOM 689 C C . GLU A 1 90 ? -12.746 5.795 15.477 1.00 97.00 90 GLU A C 1
ATOM 691 O O . GLU A 1 90 ? -11.920 6.699 15.352 1.00 97.00 90 GLU A O 1
ATOM 696 N N . VAL A 1 91 ? -12.931 4.883 14.515 1.00 96.94 91 VAL A N 1
ATOM 697 C CA . VAL A 1 91 ? -12.136 4.858 13.276 1.00 96.94 91 VAL A CA 1
ATOM 698 C C . VAL A 1 91 ? -12.274 6.175 12.508 1.00 96.94 91 VAL A C 1
ATOM 700 O O . VAL A 1 91 ? -11.270 6.716 12.050 1.00 96.94 91 VAL A O 1
ATOM 703 N N . ARG A 1 92 ? -13.479 6.755 12.412 1.00 96.75 92 ARG A N 1
ATOM 704 C CA . ARG A 1 92 ? -13.677 8.074 11.779 1.00 96.75 92 ARG A CA 1
ATOM 705 C C . ARG A 1 92 ? -12.912 9.180 12.502 1.00 96.75 92 ARG A C 1
ATOM 707 O O . ARG A 1 92 ? -12.295 10.012 11.841 1.00 96.75 92 ARG A O 1
ATOM 714 N N . THR A 1 93 ? -12.921 9.173 13.832 1.00 96.94 93 THR A N 1
ATOM 715 C CA . THR A 1 93 ? -12.186 10.149 14.653 1.00 96.94 93 THR A CA 1
ATOM 716 C C . THR A 1 93 ? -10.675 10.020 14.466 1.00 96.94 93 THR A C 1
ATOM 718 O O . THR A 1 93 ? -9.969 11.023 14.383 1.00 96.94 93 THR A O 1
ATOM 721 N N . ILE A 1 94 ? -10.176 8.789 14.354 1.00 97.06 94 ILE A N 1
ATOM 722 C CA . ILE A 1 94 ? -8.762 8.500 14.102 1.00 97.06 94 ILE A CA 1
ATOM 723 C C . ILE A 1 94 ? -8.356 8.970 12.703 1.00 97.06 94 ILE A C 1
ATOM 725 O O . ILE A 1 94 ? -7.376 9.698 12.563 1.00 97.06 94 ILE A O 1
ATOM 729 N N . LEU A 1 95 ? -9.132 8.625 11.672 1.00 96.56 95 LEU A N 1
ATOM 730 C CA . LEU A 1 95 ? -8.855 9.042 10.296 1.00 96.56 95 LEU A CA 1
ATOM 731 C C . LEU A 1 95 ? -8.899 10.567 10.128 1.00 96.56 95 LEU A C 1
ATOM 733 O O . LEU A 1 95 ? -8.115 11.112 9.360 1.00 96.56 95 LEU A O 1
ATOM 737 N N . ALA A 1 96 ? -9.754 11.272 10.875 1.00 96.06 96 ALA A N 1
ATOM 738 C CA . ALA A 1 96 ? -9.800 12.736 10.870 1.00 96.06 96 ALA A CA 1
ATOM 739 C C . ALA A 1 96 ? -8.517 13.395 11.415 1.00 96.06 96 ALA A C 1
ATOM 741 O O . ALA A 1 96 ? -8.293 14.580 11.182 1.00 96.06 96 ALA A O 1
ATOM 742 N N . ARG A 1 97 ? -7.675 12.641 12.135 1.00 96.12 97 ARG A N 1
ATOM 743 C CA . ARG A 1 97 ? -6.378 13.100 12.655 1.00 96.12 97 ARG A CA 1
ATOM 744 C C . ARG A 1 97 ? -5.211 12.801 11.718 1.00 96.12 97 ARG A C 1
ATOM 746 O O . ARG A 1 97 ? -4.095 13.224 12.004 1.00 96.12 97 ARG A O 1
ATOM 753 N N . PHE A 1 98 ? -5.434 12.070 10.628 1.00 97.19 98 PHE A N 1
ATOM 754 C CA . PHE A 1 98 ? -4.365 11.773 9.681 1.00 97.19 98 PHE A CA 1
ATOM 755 C C . PHE A 1 98 ? -3.921 13.055 8.965 1.00 97.19 98 PHE A C 1
ATOM 757 O O . PHE A 1 98 ? -4.766 13.877 8.596 1.00 97.19 98 PHE A O 1
ATOM 764 N N . PRO A 1 99 ? -2.616 13.210 8.675 1.00 96.81 99 PRO A N 1
ATOM 765 C CA . PRO A 1 99 ? -2.164 14.222 7.732 1.00 96.81 99 PRO A CA 1
ATOM 766 C C . PRO A 1 99 ? -2.882 14.062 6.379 1.00 96.81 99 PRO A C 1
ATOM 768 O O . PRO A 1 99 ? -3.152 12.925 5.972 1.00 96.81 99 PRO A O 1
ATOM 771 N N . PRO A 1 100 ? -3.143 15.154 5.631 1.00 97.12 100 PRO A N 1
ATOM 772 C CA . PRO A 1 100 ? -3.929 15.095 4.397 1.00 97.12 100 PRO A CA 1
ATOM 773 C C . PRO A 1 100 ? -3.446 14.041 3.392 1.00 97.12 100 PRO A C 1
ATOM 775 O O . PRO A 1 100 ? -4.258 13.288 2.859 1.00 97.12 100 PRO A O 1
ATOM 778 N N . ALA A 1 101 ? -2.130 13.922 3.187 1.00 97.25 101 ALA A N 1
ATOM 779 C CA . ALA A 1 101 ? -1.553 12.936 2.273 1.00 97.25 101 ALA A CA 1
ATOM 780 C C . ALA A 1 101 ? -1.830 11.483 2.710 1.00 97.25 101 ALA A C 1
ATOM 782 O O . ALA A 1 101 ? -2.214 10.651 1.886 1.00 97.25 101 ALA A O 1
ATOM 783 N N . HIS A 1 102 ? -1.708 11.187 4.007 1.00 97.75 102 HIS A N 1
ATOM 784 C CA . HIS A 1 102 ? -1.977 9.858 4.565 1.00 97.75 102 HIS A CA 1
ATOM 785 C C . HIS A 1 102 ? -3.462 9.507 4.470 1.00 97.75 102 HIS A C 1
ATOM 787 O O . HIS A 1 102 ? -3.810 8.394 4.073 1.00 97.75 102 HIS A O 1
ATOM 793 N N . PHE A 1 103 ? -4.344 10.460 4.787 1.00 97.75 103 PHE A N 1
ATOM 794 C CA . PHE A 1 103 ? -5.786 10.264 4.681 1.00 97.75 103 PHE A CA 1
ATOM 795 C C . PHE A 1 103 ? -6.209 9.978 3.237 1.00 97.75 103 PHE A C 1
ATOM 797 O O . PHE A 1 103 ? -6.880 8.979 2.989 1.00 97.75 103 PHE A O 1
ATOM 804 N N . GLN A 1 104 ? -5.792 10.814 2.278 1.00 98.12 104 GLN A N 1
ATOM 805 C CA . GLN A 1 104 ? -6.181 10.635 0.875 1.00 98.12 104 GLN A CA 1
ATOM 806 C C . GLN A 1 104 ? -5.633 9.330 0.296 1.00 98.12 104 GLN A C 1
ATOM 808 O O . GLN A 1 104 ? -6.373 8.602 -0.361 1.00 98.12 104 GLN A O 1
ATOM 813 N N . THR A 1 105 ? -4.380 8.986 0.603 1.00 97.62 105 THR A N 1
ATOM 814 C CA . THR A 1 105 ? -3.773 7.726 0.148 1.00 97.62 105 THR A CA 1
ATOM 815 C C . THR A 1 105 ? -4.483 6.516 0.755 1.00 97.62 105 THR A C 1
ATOM 817 O O . THR A 1 105 ? -4.796 5.569 0.039 1.00 97.62 105 THR A O 1
ATOM 820 N N . THR A 1 106 ? -4.816 6.561 2.050 1.00 97.19 106 THR A N 1
ATOM 821 C CA . THR A 1 106 ? -5.575 5.489 2.716 1.00 97.19 106 THR A CA 1
ATOM 822 C C . THR A 1 106 ? -6.963 5.352 2.106 1.00 97.19 106 THR A C 1
ATOM 824 O O . THR A 1 106 ? -7.363 4.251 1.748 1.00 97.19 106 THR A O 1
ATOM 827 N N . LYS A 1 107 ? -7.690 6.463 1.934 1.00 97.00 107 LYS A N 1
ATOM 828 C CA . LYS A 1 107 ? -9.020 6.479 1.313 1.00 97.00 107 LYS A CA 1
ATOM 829 C C . LYS A 1 107 ? -8.988 5.871 -0.089 1.00 97.00 107 LYS A C 1
ATOM 831 O O . LYS A 1 107 ? -9.837 5.045 -0.404 1.00 97.00 107 LYS A O 1
ATOM 836 N N . PHE A 1 108 ? -8.018 6.274 -0.907 1.00 98.00 108 PHE A N 1
ATOM 837 C CA . PHE A 1 108 ? -7.851 5.763 -2.263 1.00 98.00 108 PHE A CA 1
ATOM 838 C C . PHE A 1 108 ? -7.556 4.260 -2.266 1.00 98.00 108 PHE A C 1
ATOM 840 O O . PHE A 1 108 ? -8.214 3.507 -2.975 1.00 98.00 108 PHE A O 1
ATOM 847 N N . LEU A 1 109 ? -6.636 3.804 -1.411 1.00 97.69 109 LEU A N 1
ATOM 848 C CA . LEU A 1 109 ? -6.294 2.387 -1.311 1.00 97.69 109 LEU A CA 1
ATOM 849 C C . LEU A 1 109 ? -7.471 1.539 -0.811 1.00 97.69 109 LEU A C 1
ATOM 851 O O . LEU A 1 109 ? -7.706 0.460 -1.337 1.00 97.69 109 LEU A O 1
ATOM 855 N N . MET A 1 110 ? -8.231 2.020 0.176 1.00 96.31 110 MET A N 1
ATOM 856 C CA . MET A 1 110 ? -9.420 1.312 0.664 1.00 96.31 110 MET A CA 1
ATOM 857 C C . MET A 1 110 ? -10.520 1.230 -0.398 1.00 96.31 110 MET A C 1
ATOM 859 O O . MET A 1 110 ? -11.224 0.232 -0.439 1.00 96.31 110 MET A O 1
ATOM 863 N N . ALA A 1 111 ? -10.663 2.249 -1.253 1.00 96.94 111 ALA A N 1
ATOM 864 C CA . ALA A 1 111 ? -11.608 2.210 -2.368 1.00 96.94 111 ALA A CA 1
ATOM 865 C C . ALA A 1 111 ? -11.187 1.203 -3.449 1.00 96.94 111 ALA A C 1
ATOM 867 O O . ALA A 1 111 ? -12.042 0.530 -4.002 1.00 96.94 111 ALA A O 1
ATOM 868 N N . HIS A 1 112 ? -9.885 1.081 -3.716 1.00 96.69 112 HIS A N 1
ATOM 869 C CA . HIS A 1 112 ? -9.349 0.090 -4.650 1.00 96.69 112 HIS A CA 1
ATOM 870 C C . HIS A 1 112 ? -9.509 -1.358 -4.150 1.00 96.69 112 HIS A C 1
ATOM 872 O O . HIS A 1 112 ? -9.703 -2.279 -4.936 1.00 96.69 112 HIS A O 1
ATOM 878 N N . LEU A 1 113 ? -9.380 -1.571 -2.838 1.00 94.81 113 LEU A N 1
ATOM 879 C CA . LEU A 1 113 ? -9.436 -2.899 -2.216 1.00 94.81 113 LEU A CA 1
ATOM 880 C C . LEU A 1 113 ? -10.861 -3.356 -1.850 1.00 94.81 113 LEU A C 1
ATOM 882 O O . LEU A 1 113 ? -10.998 -4.418 -1.238 1.00 94.81 113 LEU A O 1
ATOM 886 N N . TYR A 1 114 ? -11.882 -2.552 -2.157 1.00 90.94 114 TYR A N 1
ATOM 887 C CA . TYR A 1 114 ? -13.294 -2.858 -1.914 1.00 90.94 114 TYR A CA 1
ATOM 888 C C . TYR A 1 114 ? -13.926 -3.523 -3.137 1.00 90.94 114 TYR A C 1
ATOM 890 O O . TYR A 1 114 ? -14.532 -4.602 -2.953 1.00 90.94 114 TYR A O 1
#

Organism: NCBI:txid163714

Secondary structure (DSSP, 8-state):
-HHHHHHHHTTTSTTTTTSPPPHHHHHHHHHHHHHHGGG--GGG-S-HHHHHHHHHHHHHH-SS-SS-HHHHHHHHHHHT-S-HHHHHHHHHHHHTTS-HHHHHHHHHHHHHT-